Protein AF-A0A392R256-F1 (afdb_monomer)

Foldseek 3Di:
DVVVLVVQLVVLVVLLVVLLVVLVVVQVCCCVPVVDHDDVVVSVVSSLVNSLVCCVVPGPFDRDDSVCCVVPVSVRSSD

Organism: NCBI:txid97028

pLDDT: mean 92.23, std 8.55, range [54.03, 98.56]

Sequence (79 aa):
RGSAKNAKVRKGFLMIWHATLWSIWKARNGSIFANGSFVPKDIVDEIKVLSWKWSLARLKVSPCMFYEWTWDPGDCLQR

Mean predicted aligned error: 4.19 Å

Structure (mmCIF, N/CA/C/O backbone):
data_AF-A0A392R256-F1
#
_entry.id   AF-A0A392R256-F1
#
loop_
_atom_site.group_PDB
_atom_site.id
_atom_site.type_symbol
_atom_site.label_atom_id
_atom_site.label_alt_id
_atom_site.label_comp_id
_atom_site.label_asym_id
_atom_site.label_entity_id
_atom_site.label_seq_id
_atom_site.pdbx_PDB_ins_code
_atom_site.Cartn_x
_atom_site.Cartn_y
_atom_site.Cartn_z
_atom_site.occupancy
_atom_site.B_iso_or_equiv
_atom_site.auth_seq_id
_atom_site.auth_comp_id
_atom_site.auth_asym_id
_atom_site.auth_atom_id
_atom_site.pdbx_PDB_model_num
ATOM 1 N N . ARG A 1 1 ? 23.005 -1.640 -16.603 1.00 54.03 1 ARG A N 1
ATOM 2 C CA . ARG A 1 1 ? 21.556 -1.944 -16.760 1.00 54.03 1 ARG A CA 1
ATOM 3 C C . ARG A 1 1 ? 20.892 -2.497 -15.480 1.00 54.03 1 ARG A C 1
ATOM 5 O O . ARG A 1 1 ? 19.728 -2.187 -15.278 1.00 54.03 1 ARG A O 1
ATOM 12 N N . GLY A 1 2 ? 21.589 -3.218 -14.584 1.00 64.12 2 GLY A N 1
ATOM 13 C CA . GLY A 1 2 ? 21.008 -3.720 -13.315 1.00 64.12 2 GLY A CA 1
ATOM 14 C C . GLY A 1 2 ? 20.734 -2.666 -12.224 1.00 64.12 2 GLY A C 1
ATOM 15 O O . GLY A 1 2 ? 19.699 -2.719 -11.571 1.00 64.12 2 GLY A O 1
ATOM 16 N N . SER A 1 3 ? 21.592 -1.648 -12.078 1.00 65.69 3 SER A N 1
ATOM 17 C CA . SER A 1 3 ? 21.459 -0.640 -11.003 1.00 65.69 3 SER A CA 1
ATOM 18 C C . SER A 1 3 ? 20.148 0.176 -11.063 1.00 65.69 3 SER A C 1
ATOM 20 O O . SER A 1 3 ? 19.482 0.378 -10.049 1.00 65.69 3 SER A O 1
ATOM 22 N N . ALA A 1 4 ? 19.698 0.564 -12.264 1.00 66.25 4 ALA A N 1
ATOM 23 C CA . ALA A 1 4 ? 18.442 1.302 -12.446 1.00 66.25 4 ALA A CA 1
ATOM 24 C C . ALA A 1 4 ? 17.189 0.465 -12.114 1.00 66.25 4 ALA A C 1
ATOM 26 O O . ALA A 1 4 ? 16.226 0.998 -11.561 1.00 66.25 4 ALA A O 1
ATOM 27 N N . LYS A 1 5 ? 17.212 -0.847 -12.403 1.00 71.75 5 LYS A N 1
ATOM 28 C CA . LYS A 1 5 ? 16.131 -1.773 -12.027 1.00 71.75 5 LYS A CA 1
ATOM 29 C C . LYS A 1 5 ? 16.012 -1.877 -10.504 1.00 71.75 5 LYS A C 1
ATOM 31 O O . LYS A 1 5 ? 14.921 -1.706 -9.969 1.00 71.75 5 LYS A O 1
ATOM 36 N N . ASN A 1 6 ? 17.139 -2.009 -9.804 1.00 81.38 6 ASN A N 1
ATOM 37 C CA . ASN A 1 6 ? 17.164 -2.050 -8.338 1.00 81.38 6 ASN A CA 1
ATOM 38 C C . ASN A 1 6 ? 16.643 -0.748 -7.710 1.00 81.38 6 ASN A C 1
ATOM 40 O O . ASN A 1 6 ? 15.901 -0.783 -6.730 1.00 81.38 6 ASN A O 1
ATOM 44 N N . ALA A 1 7 ? 16.965 0.410 -8.297 1.00 86.06 7 ALA A N 1
ATOM 45 C CA . ALA A 1 7 ? 16.448 1.695 -7.827 1.00 86.06 7 ALA A CA 1
ATOM 46 C C . ALA A 1 7 ? 14.918 1.811 -7.976 1.00 86.06 7 ALA A C 1
ATOM 48 O O . ALA A 1 7 ? 14.255 2.350 -7.088 1.00 86.06 7 ALA A O 1
ATOM 49 N N . LYS A 1 8 ? 14.347 1.292 -9.072 1.00 86.81 8 LYS A N 1
ATOM 50 C CA . LYS A 1 8 ? 12.892 1.251 -9.303 1.00 86.81 8 LYS A CA 1
ATOM 51 C C . LYS A 1 8 ? 12.194 0.348 -8.285 1.00 86.81 8 LYS A C 1
ATOM 53 O O . LYS A 1 8 ? 11.247 0.796 -7.643 1.00 86.81 8 LYS A O 1
ATOM 58 N N . VAL A 1 9 ? 12.705 -0.866 -8.081 1.00 91.81 9 VAL A N 1
ATOM 59 C CA . VAL A 1 9 ? 12.167 -1.817 -7.093 1.00 91.81 9 VAL A CA 1
ATOM 60 C C . VAL A 1 9 ? 12.221 -1.226 -5.682 1.00 91.81 9 VAL A C 1
ATOM 62 O O . VAL A 1 9 ? 11.212 -1.210 -4.980 1.00 91.81 9 VAL A O 1
ATOM 65 N N . ARG A 1 10 ? 13.351 -0.616 -5.294 1.00 93.50 10 ARG A N 1
ATOM 66 C CA . ARG A 1 10 ? 13.481 0.087 -4.007 1.00 93.50 10 ARG A CA 1
ATOM 67 C C . ARG A 1 10 ? 12.441 1.198 -3.844 1.00 93.50 10 ARG A C 1
ATOM 69 O O . ARG A 1 10 ? 11.833 1.306 -2.783 1.00 93.50 10 ARG A O 1
ATOM 76 N N . LYS A 1 11 ? 12.220 2.025 -4.874 1.00 93.88 11 LYS A N 1
ATOM 77 C CA . LYS A 1 11 ? 11.170 3.062 -4.848 1.00 93.88 11 LYS A CA 1
ATOM 78 C C . LYS A 1 11 ? 9.774 2.456 -4.684 1.00 93.88 11 LYS A C 1
ATOM 80 O O . LYS A 1 11 ? 8.964 3.025 -3.960 1.00 93.88 11 LYS A O 1
ATOM 85 N N . GLY A 1 12 ? 9.514 1.307 -5.307 1.00 94.62 12 GLY A N 1
ATOM 86 C CA . GLY A 1 12 ? 8.268 0.561 -5.142 1.00 94.62 12 GLY A CA 1
ATOM 87 C C . GLY A 1 12 ? 8.030 0.108 -3.704 1.00 94.62 12 GLY A C 1
ATOM 88 O O . GLY A 1 12 ? 6.990 0.418 -3.130 1.00 94.62 12 GLY A O 1
ATOM 89 N N . PHE A 1 13 ? 9.018 -0.524 -3.070 1.00 96.19 13 PHE A N 1
ATOM 90 C CA . PHE A 1 13 ? 8.899 -0.921 -1.663 1.00 96.19 13 PHE A CA 1
ATOM 91 C C . PHE A 1 13 ? 8.780 0.274 -0.710 1.00 96.19 13 PHE A C 1
ATOM 93 O O . PHE A 1 13 ? 7.993 0.231 0.233 1.00 96.19 13 PHE A O 1
ATOM 100 N N . LEU A 1 14 ? 9.479 1.381 -0.983 1.00 97.19 14 LEU A N 1
ATOM 101 C CA . LEU A 1 14 ? 9.282 2.622 -0.228 1.00 97.19 14 LEU A CA 1
ATOM 102 C C . LEU A 1 14 ? 7.858 3.168 -0.384 1.00 97.19 14 LEU A C 1
ATOM 104 O O . LEU A 1 14 ? 7.314 3.720 0.565 1.00 97.19 14 LEU A O 1
ATOM 108 N N . MET A 1 15 ? 7.229 3.025 -1.550 1.00 96.75 15 MET A N 1
ATOM 109 C CA . MET A 1 15 ? 5.838 3.433 -1.751 1.00 96.75 15 MET A CA 1
ATOM 110 C C . MET A 1 15 ? 4.862 2.576 -0.941 1.00 96.75 15 MET A C 1
ATOM 112 O O . MET A 1 15 ? 3.951 3.131 -0.328 1.00 96.75 15 MET A O 1
ATOM 116 N N . ILE A 1 16 ? 5.079 1.257 -0.888 1.00 97.62 16 ILE A N 1
ATOM 117 C CA . ILE A 1 16 ? 4.310 0.351 -0.021 1.00 97.62 16 ILE A CA 1
ATOM 118 C C . ILE A 1 16 ? 4.463 0.785 1.440 1.00 97.62 16 ILE A C 1
ATOM 120 O O . ILE A 1 16 ? 3.468 0.937 2.140 1.00 97.62 16 ILE A O 1
ATOM 124 N N . TRP A 1 17 ? 5.689 1.089 1.876 1.00 98.38 17 TRP A N 1
ATOM 125 C CA . TRP A 1 17 ? 5.951 1.600 3.223 1.00 98.38 17 TRP A CA 1
ATOM 126 C C . TRP A 1 17 ? 5.187 2.896 3.541 1.00 98.38 17 TRP A C 1
ATOM 128 O O . TRP A 1 17 ? 4.565 3.002 4.597 1.00 98.38 17 TRP A O 1
ATOM 138 N N . HIS A 1 18 ? 5.165 3.867 2.621 1.00 98.00 18 HIS A N 1
ATOM 139 C CA . HIS A 1 18 ? 4.386 5.096 2.811 1.00 98.00 18 HIS A CA 1
ATOM 140 C C . HIS A 1 18 ? 2.879 4.825 2.887 1.00 98.00 18 HIS A C 1
ATOM 142 O O . HIS A 1 18 ? 2.203 5.436 3.713 1.00 98.00 18 HIS A O 1
ATOM 148 N N . ALA A 1 19 ? 2.353 3.913 2.062 1.00 98.12 19 ALA A N 1
ATOM 149 C CA . ALA A 1 19 ? 0.949 3.510 2.132 1.00 98.12 19 ALA A CA 1
ATOM 150 C C . ALA A 1 19 ? 0.622 2.885 3.500 1.00 98.12 19 ALA A C 1
ATOM 152 O O . ALA A 1 19 ? -0.380 3.251 4.107 1.00 98.12 19 ALA A O 1
ATOM 153 N N . THR A 1 20 ? 1.508 2.034 4.030 1.00 98.44 20 THR A N 1
ATOM 154 C CA . THR A 1 20 ? 1.391 1.457 5.378 1.00 98.44 20 THR A CA 1
ATOM 155 C C . THR A 1 20 ? 1.321 2.524 6.463 1.00 98.44 20 THR A C 1
ATOM 157 O O . THR A 1 20 ? 0.378 2.533 7.255 1.00 98.44 20 THR A O 1
ATOM 160 N N . LEU A 1 21 ? 2.285 3.450 6.491 1.00 98.56 21 LEU A N 1
ATOM 161 C CA . LEU A 1 21 ? 2.301 4.532 7.478 1.00 98.56 21 LEU A CA 1
ATOM 162 C C . LEU A 1 21 ? 1.043 5.399 7.392 1.00 98.56 21 LEU A C 1
ATOM 164 O O . LEU A 1 21 ? 0.456 5.737 8.419 1.00 98.56 21 LEU A O 1
ATOM 168 N N . TRP A 1 22 ? 0.611 5.725 6.173 1.00 98.19 22 TRP A N 1
ATOM 169 C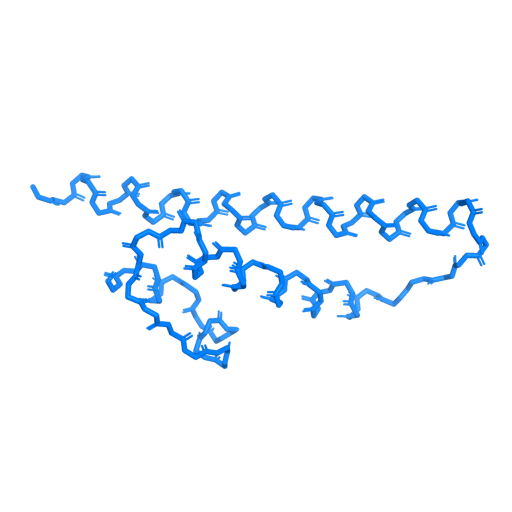 CA . TRP A 1 22 ? -0.592 6.513 5.938 1.00 98.19 22 TRP A CA 1
ATOM 170 C C . TRP A 1 22 ? -1.860 5.815 6.438 1.00 98.19 22 TRP A C 1
ATOM 172 O O . TRP A 1 22 ? -2.644 6.432 7.157 1.00 98.19 22 TRP A O 1
ATOM 182 N N . SER A 1 23 ? -2.059 4.538 6.101 1.00 98.19 23 SER A N 1
ATOM 183 C CA . SER A 1 23 ? -3.235 3.773 6.536 1.00 98.19 23 SER A CA 1
ATOM 184 C C . SER A 1 23 ? -3.285 3.620 8.057 1.00 98.19 23 SER A C 1
ATOM 186 O O . SER A 1 23 ? -4.339 3.822 8.657 1.00 98.19 23 SER A O 1
ATOM 188 N N . ILE A 1 24 ? -2.145 3.360 8.709 1.00 97.56 24 ILE A N 1
ATOM 189 C CA . ILE A 1 24 ? -2.067 3.293 10.178 1.00 97.56 24 ILE A CA 1
ATOM 190 C C . ILE A 1 24 ? -2.394 4.652 10.802 1.00 97.56 24 ILE A C 1
ATOM 192 O O . ILE A 1 24 ? -3.195 4.728 11.735 1.00 97.56 24 ILE A O 1
ATOM 196 N N . TRP A 1 25 ? -1.790 5.730 10.295 1.00 97.69 25 TRP A N 1
ATOM 197 C CA . TRP A 1 25 ? -2.059 7.085 10.776 1.00 97.69 25 TRP A CA 1
ATOM 198 C C . TRP A 1 25 ? -3.543 7.442 10.637 1.00 97.69 25 TRP A C 1
ATOM 200 O O . TRP A 1 25 ? -4.152 7.926 11.592 1.00 97.69 25 TRP A O 1
ATOM 210 N N . LYS A 1 26 ? -4.152 7.128 9.487 1.00 96.31 26 LYS A N 1
ATOM 211 C CA . LYS A 1 26 ? -5.576 7.366 9.230 1.00 96.31 26 LYS A CA 1
ATOM 212 C C . LYS A 1 26 ? -6.461 6.582 1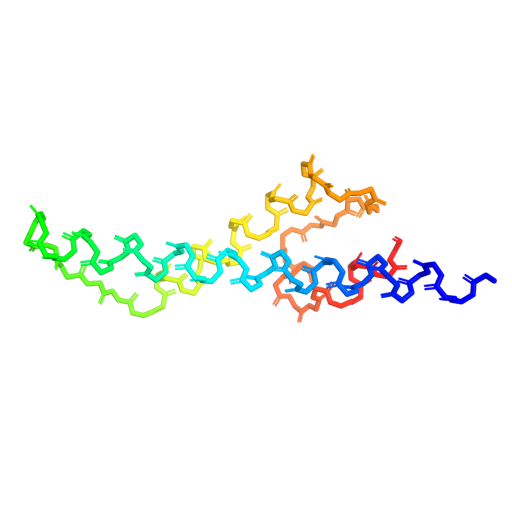0.202 1.00 96.31 26 LYS A C 1
ATOM 214 O O . LYS A 1 26 ? -7.352 7.176 10.805 1.00 96.31 26 LYS A O 1
ATOM 219 N N . ALA A 1 27 ? -6.204 5.286 10.390 1.00 96.19 27 ALA A N 1
ATOM 220 C CA . ALA A 1 27 ? -6.982 4.442 11.297 1.00 96.19 27 ALA A CA 1
ATOM 221 C C . ALA A 1 27 ? -6.892 4.923 12.755 1.00 96.19 27 ALA A C 1
ATOM 223 O O . ALA A 1 27 ? -7.912 5.038 13.436 1.00 96.19 27 ALA A O 1
ATOM 224 N N . ARG A 1 28 ? -5.687 5.283 13.223 1.00 95.62 28 ARG A N 1
ATOM 225 C CA . ARG A 1 28 ? -5.496 5.841 14.572 1.00 95.62 28 ARG A CA 1
ATOM 226 C C . ARG A 1 28 ? -6.243 7.158 14.761 1.00 95.62 28 ARG A C 1
ATOM 228 O O . ARG A 1 28 ? -6.910 7.328 15.776 1.00 95.62 28 ARG A O 1
ATOM 235 N N . ASN A 1 29 ? -6.165 8.066 13.792 1.00 95.62 29 ASN A N 1
ATOM 236 C CA . ASN A 1 29 ? -6.862 9.347 13.879 1.00 95.62 29 ASN A CA 1
ATOM 237 C C . ASN A 1 29 ? -8.381 9.182 13.827 1.00 95.62 29 ASN A C 1
ATOM 239 O O . ASN A 1 29 ? -9.080 9.827 14.600 1.00 95.62 29 ASN A O 1
ATOM 243 N N . GLY A 1 30 ? -8.900 8.292 12.980 1.00 95.38 30 GLY A N 1
ATOM 244 C CA . GLY A 1 30 ? -10.327 7.961 12.980 1.00 95.38 30 GLY A CA 1
ATOM 245 C C . GLY A 1 30 ? -10.789 7.426 14.337 1.00 95.38 30 GLY A C 1
ATOM 246 O O . GLY A 1 30 ? -11.847 7.811 14.828 1.00 95.38 30 GLY A O 1
ATOM 247 N N . SER A 1 31 ? -9.961 6.609 14.992 1.00 93.38 31 SER A N 1
ATOM 248 C CA . SER A 1 31 ? -10.278 6.103 16.327 1.00 93.38 31 SER A CA 1
ATOM 249 C C . SER A 1 31 ? -10.312 7.197 17.397 1.00 93.38 31 SER A C 1
ATOM 251 O O . SER A 1 31 ? -11.250 7.247 18.185 1.00 93.38 31 SER A O 1
ATOM 253 N N . ILE A 1 32 ? -9.342 8.117 17.381 1.00 94.19 32 ILE A N 1
ATOM 254 C CA . ILE A 1 32 ? -9.236 9.205 18.367 1.00 94.19 32 ILE A CA 1
ATOM 255 C C . ILE A 1 32 ? -10.301 10.288 18.154 1.00 94.19 32 ILE A C 1
ATOM 257 O O . ILE A 1 32 ? -10.897 10.760 19.117 1.00 94.19 32 ILE A O 1
ATOM 261 N N . PHE A 1 33 ? -10.523 10.715 16.909 1.00 94.12 33 PHE A N 1
ATOM 262 C CA . PHE A 1 33 ? -11.328 11.904 16.608 1.00 94.12 33 PHE A CA 1
ATOM 263 C C . PHE A 1 33 ? -12.780 11.596 16.231 1.00 94.12 33 PHE A C 1
ATOM 265 O O . PHE A 1 33 ? -13.619 12.487 16.321 1.00 94.12 33 PHE A O 1
ATOM 272 N N . ALA A 1 34 ? -13.089 10.367 15.807 1.00 92.25 34 ALA A N 1
ATOM 273 C CA . ALA A 1 34 ? -14.440 9.965 15.409 1.00 92.25 34 ALA A CA 1
ATOM 274 C C . ALA A 1 34 ? -15.023 8.847 16.292 1.00 92.25 34 ALA A C 1
ATOM 276 O O . ALA A 1 34 ? -16.028 8.246 15.917 1.00 92.25 34 ALA A O 1
ATOM 277 N N . ASN A 1 35 ? -14.396 8.546 17.441 1.00 85.00 35 ASN A N 1
ATOM 278 C CA . ASN A 1 35 ? -14.736 7.411 18.314 1.00 85.00 35 ASN A CA 1
ATOM 279 C C . ASN A 1 35 ? -14.825 6.071 17.558 1.00 85.00 35 ASN A C 1
ATOM 281 O O . ASN A 1 35 ? -15.585 5.176 17.929 1.00 85.00 35 ASN A O 1
ATOM 285 N N . GLY A 1 36 ? -14.067 5.937 16.466 1.00 83.75 36 GLY A N 1
ATOM 286 C CA . GLY A 1 36 ? -14.036 4.718 15.673 1.00 83.75 36 GLY A CA 1
ATOM 287 C C . GLY A 1 36 ? -13.256 3.601 16.368 1.00 83.75 36 GLY A C 1
ATOM 288 O O . GLY A 1 36 ? -12.309 3.837 17.122 1.00 83.75 36 GLY A O 1
ATOM 289 N N . SER A 1 37 ? -13.600 2.358 16.062 1.00 89.31 37 SER A N 1
ATOM 290 C CA . SER A 1 37 ? -12.695 1.220 16.228 1.00 89.31 37 SER A CA 1
ATOM 291 C C . SER A 1 37 ? -12.108 0.849 14.866 1.00 89.31 37 SER A C 1
ATOM 293 O O . SER A 1 37 ? -12.619 1.259 13.823 1.00 89.31 37 SER A O 1
ATOM 295 N N . PHE A 1 38 ? -11.009 0.100 14.857 1.00 90.56 38 PHE A N 1
ATOM 296 C CA . PHE A 1 38 ? -10.450 -0.433 13.619 1.00 90.56 38 PHE A CA 1
ATOM 297 C C . PHE A 1 38 ? -10.167 -1.920 13.760 1.00 90.56 38 PHE A C 1
ATOM 299 O O . PHE A 1 38 ? -9.738 -2.397 14.813 1.00 90.56 38 PHE A O 1
ATOM 306 N N . VAL A 1 39 ? -10.369 -2.647 12.666 1.00 95.00 39 VAL A N 1
ATOM 307 C CA . VAL A 1 39 ? -9.978 -4.047 12.548 1.00 95.00 39 VAL A CA 1
ATOM 308 C C . VAL A 1 39 ? -8.644 -4.087 11.800 1.00 95.00 39 VAL A C 1
ATOM 310 O O . VAL A 1 39 ? -8.553 -3.551 10.695 1.00 95.00 39 VAL A O 1
ATOM 313 N N . PRO A 1 40 ? -7.589 -4.721 12.346 1.00 95.25 40 PRO A N 1
ATOM 314 C CA . PRO A 1 40 ? -6.282 -4.774 11.687 1.00 95.25 40 PRO A CA 1
ATOM 315 C C . PRO A 1 40 ? -6.330 -5.318 10.253 1.00 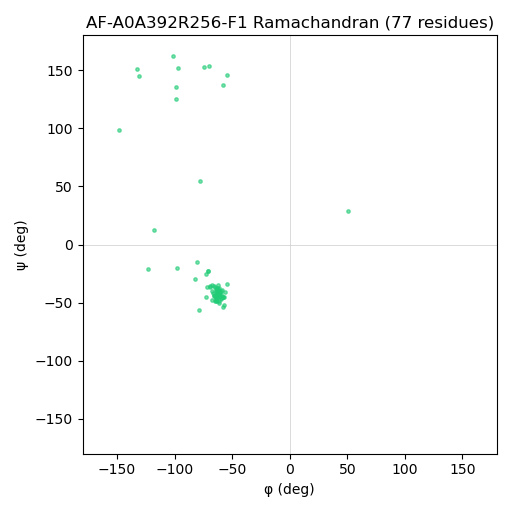95.25 40 PRO A C 1
ATOM 317 O O . PRO A 1 40 ? -5.583 -4.857 9.393 1.00 95.25 40 PRO A O 1
ATOM 320 N N . LYS A 1 41 ? -7.234 -6.267 9.982 1.00 96.81 41 LYS A N 1
ATOM 321 C CA . LYS A 1 41 ? -7.444 -6.832 8.645 1.00 96.81 41 LYS A CA 1
ATOM 322 C C . LYS A 1 41 ? -7.864 -5.768 7.624 1.00 96.81 41 LYS A C 1
ATOM 324 O O . LYS A 1 41 ? -7.293 -5.729 6.538 1.00 96.81 41 LYS A O 1
ATOM 329 N N . ASP A 1 42 ? -8.773 -4.872 7.997 1.00 96.50 42 ASP A N 1
ATOM 330 C CA . ASP A 1 42 ? -9.261 -3.815 7.107 1.00 96.50 42 ASP A CA 1
ATOM 331 C C . ASP A 1 42 ? -8.147 -2.817 6.771 1.00 96.50 42 ASP A C 1
ATOM 333 O O . ASP A 1 42 ? -8.032 -2.369 5.632 1.00 96.50 42 ASP A O 1
ATOM 337 N N . ILE A 1 43 ? -7.260 -2.531 7.734 1.00 97.88 43 ILE A N 1
ATOM 338 C CA . ILE A 1 43 ? -6.069 -1.699 7.500 1.00 97.88 43 ILE A CA 1
ATOM 339 C C . ILE A 1 43 ? -5.149 -2.375 6.481 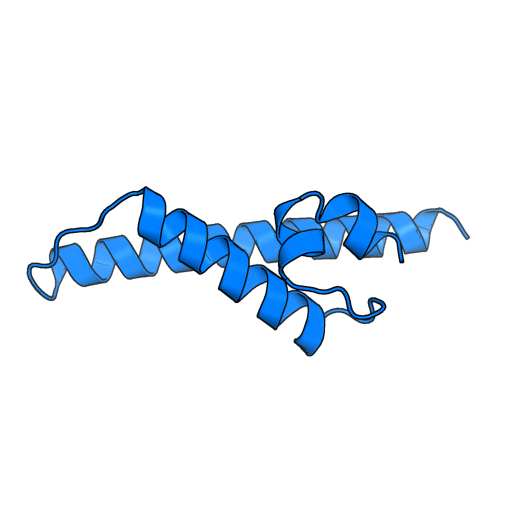1.00 97.88 43 ILE A C 1
ATOM 341 O O . ILE A 1 43 ? -4.673 -1.723 5.555 1.00 97.88 43 ILE A O 1
ATOM 345 N N . VAL A 1 44 ? -4.900 -3.681 6.619 1.00 97.75 44 VAL A N 1
ATOM 346 C CA . VAL A 1 44 ? -4.067 -4.435 5.669 1.00 97.75 44 VAL A CA 1
ATOM 347 C C . VAL A 1 44 ? -4.670 -4.408 4.264 1.00 97.75 44 VAL A C 1
ATOM 349 O O . VAL A 1 44 ? -3.942 -4.209 3.289 1.00 97.75 44 VAL A O 1
ATOM 352 N N . ASP A 1 45 ? -5.984 -4.570 4.143 1.00 97.8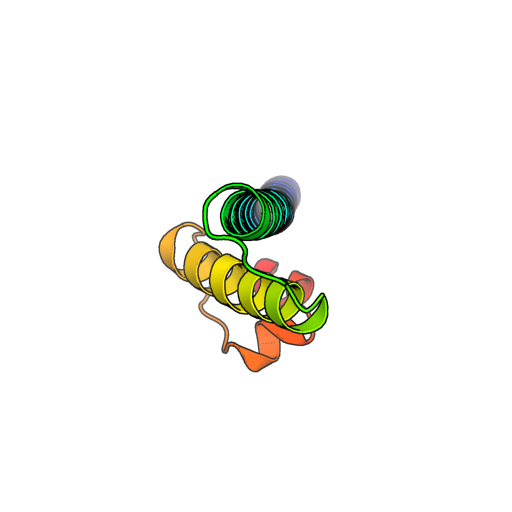1 45 ASP A N 1
ATOM 353 C CA . ASP A 1 45 ? -6.658 -4.522 2.846 1.00 97.81 45 ASP A CA 1
ATOM 354 C C . ASP A 1 45 ? -6.646 -3.104 2.247 1.00 97.81 45 ASP A C 1
ATOM 356 O O . ASP A 1 45 ? -6.398 -2.949 1.047 1.00 97.81 45 ASP A O 1
ATOM 360 N N . GLU A 1 46 ? -6.754 -2.054 3.069 1.00 98.00 46 GLU A N 1
ATOM 361 C CA . GLU A 1 46 ? -6.549 -0.671 2.623 1.00 98.00 46 GLU A CA 1
ATOM 362 C C . GLU A 1 46 ? -5.113 -0.440 2.126 1.00 98.00 46 GLU A C 1
ATOM 364 O O . GLU A 1 46 ? -4.925 0.162 1.068 1.00 98.00 46 GLU A O 1
ATOM 369 N N . ILE A 1 47 ? -4.097 -0.958 2.827 1.00 98.50 47 ILE A N 1
ATOM 370 C CA . ILE A 1 47 ? -2.685 -0.856 2.415 1.00 98.50 47 ILE A CA 1
ATOM 371 C C . ILE A 1 47 ? -2.473 -1.512 1.052 1.00 98.50 47 ILE A C 1
ATOM 373 O O . ILE A 1 47 ? -1.846 -0.916 0.168 1.00 98.50 47 ILE A O 1
ATOM 377 N N . LYS A 1 48 ? -3.005 -2.724 0.853 1.00 98.25 48 LYS A N 1
ATOM 378 C CA . LYS A 1 48 ? -2.916 -3.442 -0.427 1.00 98.25 48 LYS A CA 1
ATOM 379 C C . LYS A 1 48 ? -3.517 -2.610 -1.556 1.00 98.25 4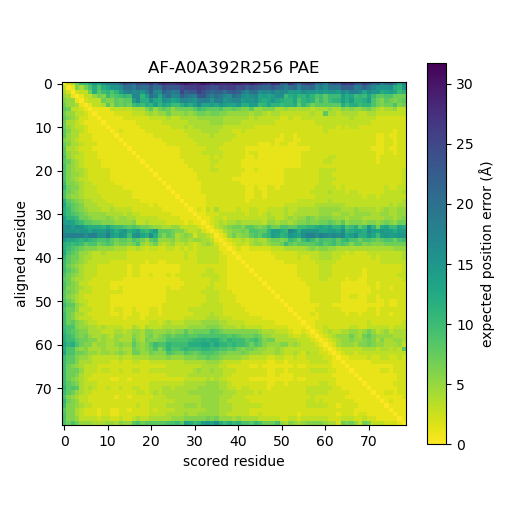8 LYS A C 1
ATOM 381 O O . LYS A 1 48 ? -2.853 -2.375 -2.564 1.00 98.25 48 LYS A O 1
ATOM 386 N N . VAL A 1 49 ? -4.750 -2.129 -1.383 1.00 98.19 49 VAL A N 1
ATOM 387 C CA . VAL A 1 49 ? -5.460 -1.361 -2.418 1.00 98.19 49 VAL A CA 1
ATOM 388 C C . VAL A 1 49 ? -4.770 -0.026 -2.691 1.00 98.19 49 VAL A C 1
ATOM 390 O O . VAL A 1 49 ? -4.604 0.357 -3.850 1.00 98.19 49 VAL A O 1
ATOM 393 N N . LEU A 1 50 ? -4.355 0.693 -1.647 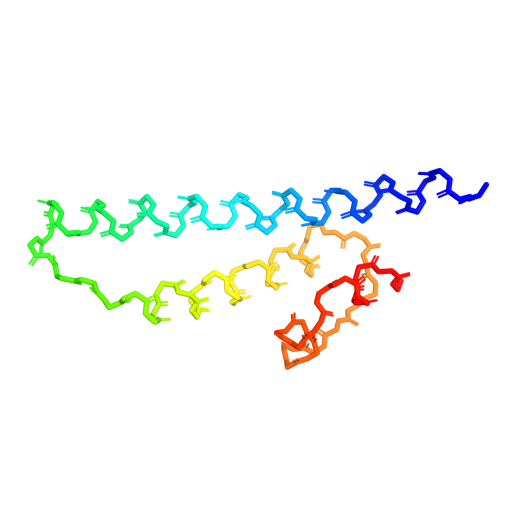1.00 98.19 50 LEU A N 1
ATOM 394 C CA . LEU A 1 50 ? -3.732 2.006 -1.778 1.00 98.19 50 LEU A CA 1
ATOM 395 C C . LEU A 1 50 ? -2.363 1.914 -2.455 1.00 98.19 50 LEU A C 1
ATOM 397 O O . LEU A 1 50 ? -2.099 2.661 -3.396 1.00 98.19 50 LEU A O 1
ATOM 401 N N . SER A 1 51 ? -1.517 0.982 -2.012 1.00 97.50 51 SER A N 1
ATOM 402 C CA . SER A 1 51 ? -0.187 0.777 -2.594 1.00 97.50 51 SER A CA 1
ATOM 403 C C . SER A 1 51 ? -0.258 0.329 -4.055 1.00 97.50 51 SER A C 1
ATOM 405 O O . SER A 1 51 ? 0.509 0.837 -4.870 1.00 97.50 51 SER A O 1
ATOM 407 N N . TRP A 1 52 ? -1.219 -0.529 -4.411 1.00 97.56 52 TRP A N 1
ATOM 408 C CA . TRP A 1 52 ? -1.481 -0.918 -5.799 1.00 97.56 52 TRP A CA 1
ATOM 409 C C . TRP A 1 52 ? -1.945 0.267 -6.656 1.00 97.56 52 TRP A C 1
ATOM 411 O O . TRP A 1 52 ? -1.385 0.541 -7.714 1.00 97.56 52 TRP A O 1
ATOM 421 N N . LYS A 1 53 ? -2.924 1.051 -6.185 1.00 96.62 53 LYS A N 1
ATOM 422 C CA . LYS A 1 53 ? -3.376 2.252 -6.910 1.00 96.62 53 LYS A CA 1
ATOM 423 C C . LYS A 1 53 ? -2.240 3.256 -7.104 1.00 96.62 53 LYS A C 1
ATOM 425 O O . LYS A 1 53 ? -2.118 3.864 -8.166 1.00 96.62 53 LYS A O 1
ATOM 430 N N . TRP A 1 54 ? -1.399 3.440 -6.088 1.00 96.50 54 TRP A N 1
ATOM 431 C CA . TRP A 1 54 ? -0.243 4.326 -6.181 1.00 96.50 54 TRP A CA 1
ATOM 432 C C . TRP A 1 54 ? 0.830 3.785 -7.119 1.00 96.50 54 TRP A C 1
ATOM 434 O O . TRP A 1 54 ? 1.420 4.587 -7.841 1.00 96.50 54 TRP A O 1
ATOM 444 N N . SER A 1 55 ? 1.064 2.471 -7.162 1.00 94.31 55 SER A N 1
ATOM 445 C CA . SER A 1 55 ? 2.031 1.890 -8.094 1.00 94.31 55 SER A CA 1
ATOM 446 C C . SER A 1 55 ? 1.612 2.148 -9.541 1.00 94.31 55 SER A C 1
ATOM 448 O O . SER A 1 55 ? 2.425 2.650 -10.312 1.00 94.31 55 SER A O 1
ATOM 450 N N . LEU A 1 56 ? 0.332 1.958 -9.871 1.00 92.81 56 LEU A N 1
ATOM 451 C CA . LEU A 1 56 ? -0.216 2.258 -11.198 1.00 92.81 56 LEU A CA 1
ATOM 452 C C . LEU A 1 56 ? -0.141 3.750 -11.558 1.00 92.81 56 LEU A C 1
ATOM 454 O O . LEU A 1 56 ? 0.168 4.099 -12.693 1.00 92.81 56 LEU A O 1
ATOM 458 N N . ALA A 1 57 ? -0.423 4.639 -10.603 1.00 93.25 57 ALA A N 1
ATOM 459 C CA . ALA A 1 57 ? -0.481 6.077 -10.866 1.00 93.25 57 ALA A CA 1
ATOM 460 C C . ALA A 1 57 ? 0.893 6.769 -10.861 1.00 93.25 57 ALA A C 1
ATOM 462 O O . ALA A 1 57 ? 1.068 7.806 -11.499 1.00 93.25 57 ALA A O 1
ATOM 463 N N . ARG A 1 58 ? 1.857 6.259 -10.083 1.00 87.62 58 ARG A N 1
ATOM 464 C CA . ARG A 1 58 ? 3.099 6.981 -9.750 1.00 87.62 58 ARG A CA 1
ATOM 465 C C . ARG A 1 58 ? 4.372 6.238 -10.141 1.00 87.62 58 ARG A C 1
ATOM 467 O O . ARG A 1 58 ? 5.416 6.881 -10.260 1.00 87.62 58 ARG A O 1
ATOM 474 N N . LEU A 1 59 ? 4.331 4.918 -10.325 1.00 85.88 59 LEU A N 1
ATOM 475 C CA . LEU A 1 59 ? 5.488 4.156 -10.792 1.00 85.88 59 LEU A CA 1
ATOM 476 C C . LEU A 1 59 ? 5.360 3.905 -12.295 1.00 85.88 59 LEU A C 1
ATOM 478 O O . LEU A 1 59 ? 4.322 3.492 -12.791 1.00 85.88 59 LEU A O 1
ATOM 482 N N . LYS A 1 60 ? 6.458 4.097 -13.035 1.00 83.88 60 LYS A N 1
ATOM 483 C CA . LYS A 1 60 ? 6.572 3.679 -14.444 1.00 83.88 60 LYS A CA 1
ATOM 484 C C . LYS A 1 60 ? 6.822 2.160 -14.527 1.00 83.88 60 LYS A C 1
ATOM 486 O O . LYS A 1 60 ? 7.858 1.712 -15.023 1.00 83.88 60 LYS A O 1
ATOM 491 N N . VAL A 1 61 ? 5.942 1.378 -13.905 1.00 82.56 61 VAL A N 1
ATOM 492 C CA . VAL A 1 61 ? 5.895 -0.093 -13.966 1.00 82.56 61 VAL A CA 1
ATOM 493 C C . VAL A 1 61 ? 4.870 -0.518 -15.004 1.00 82.56 61 VAL A C 1
ATOM 495 O O . VAL A 1 61 ? 3.909 0.210 -15.248 1.00 82.56 61 VAL A O 1
ATOM 498 N N . SER A 1 62 ? 5.063 -1.693 -15.605 1.00 87.69 62 SER A N 1
ATOM 499 C CA . SER A 1 62 ? 3.959 -2.317 -16.332 1.00 87.69 62 SER A CA 1
ATOM 500 C C . SER A 1 62 ? 2.784 -2.511 -15.367 1.00 87.69 62 SER A C 1
ATOM 502 O O . SER A 1 62 ? 3.015 -2.940 -14.232 1.00 87.69 62 SER A O 1
ATOM 504 N N . PRO A 1 63 ? 1.540 -2.228 -15.785 1.00 89.56 63 PRO A N 1
ATOM 505 C CA . PRO A 1 63 ? 0.374 -2.533 -14.975 1.00 89.56 63 PRO A CA 1
ATOM 506 C C . PRO A 1 63 ? 0.349 -4.010 -14.563 1.00 89.56 63 PRO A C 1
ATOM 508 O O . PRO A 1 63 ? 0.775 -4.892 -15.314 1.00 89.56 63 PRO A O 1
ATOM 511 N N . CYS A 1 64 ? -0.162 -4.265 -13.364 1.00 93.56 64 CYS A N 1
ATOM 512 C CA . CYS A 1 64 ? -0.462 -5.596 -12.849 1.00 93.56 64 CYS A CA 1
ATOM 5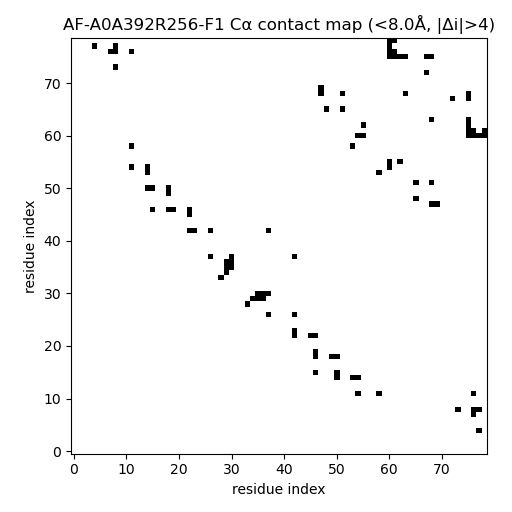13 C C . CYS A 1 64 ? -1.865 -5.587 -12.244 1.00 93.56 64 CYS A C 1
ATOM 515 O O . CYS A 1 64 ? -2.353 -4.550 -11.773 1.00 93.56 64 CYS A O 1
ATOM 517 N N . MET A 1 65 ? -2.520 -6.740 -12.272 1.00 96.19 65 MET A N 1
ATOM 518 C CA . MET A 1 65 ? -3.825 -6.905 -11.648 1.00 96.19 65 MET A CA 1
ATOM 519 C C . MET A 1 65 ? -3.680 -6.866 -10.126 1.00 96.19 65 MET A C 1
ATOM 521 O O . MET A 1 65 ? -2.641 -7.223 -9.573 1.00 96.19 65 MET A O 1
ATOM 525 N N . PHE A 1 66 ? -4.742 -6.457 -9.430 1.00 97.12 66 PHE A N 1
ATOM 526 C CA . PHE A 1 66 ? -4.711 -6.347 -7.971 1.00 97.12 66 PHE A CA 1
ATOM 527 C C . PHE A 1 66 ? -4.321 -7.669 -7.292 1.00 97.12 66 PHE A C 1
ATOM 529 O O . PHE A 1 66 ? -3.508 -7.657 -6.373 1.00 97.12 66 PHE A O 1
ATOM 536 N N . TYR A 1 67 ? -4.828 -8.809 -7.778 1.00 97.25 67 TYR A N 1
ATOM 537 C CA . TYR A 1 67 ? -4.495 -10.111 -7.195 1.00 97.25 67 TYR A CA 1
ATOM 538 C C . TYR A 1 67 ? -2.997 -10.446 -7.323 1.00 97.25 67 TYR A C 1
ATOM 540 O O . TYR A 1 67 ? -2.415 -10.976 -6.380 1.00 97.25 67 TYR A O 1
ATOM 548 N N . GLU A 1 68 ? -2.359 -10.088 -8.446 1.00 96.69 68 GLU A N 1
ATOM 549 C CA . GLU A 1 68 ? -0.919 -10.286 -8.659 1.00 96.69 68 GLU A CA 1
ATOM 550 C C . GLU A 1 68 ? -0.118 -9.439 -7.672 1.00 96.69 68 GLU A C 1
ATOM 552 O O . GLU A 1 68 ? 0.792 -9.940 -7.019 1.00 96.69 68 GLU A O 1
ATOM 557 N N . TRP A 1 69 ? -0.517 -8.175 -7.498 1.00 96.62 69 TRP A N 1
ATOM 558 C CA . TRP A 1 69 ? 0.109 -7.268 -6.540 1.00 96.62 69 TRP A CA 1
ATOM 559 C C . TRP A 1 69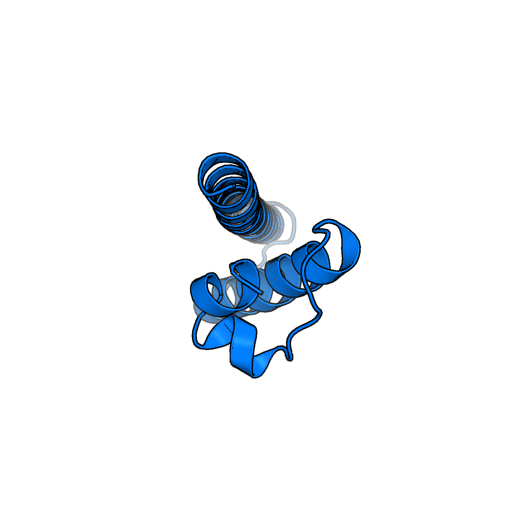 ? -0.005 -7.766 -5.100 1.00 96.62 69 TRP A C 1
ATOM 561 O O . TRP A 1 69 ? 0.935 -7.632 -4.321 1.00 96.62 69 TRP A O 1
ATOM 571 N N . THR A 1 70 ? -1.157 -8.327 -4.726 1.00 97.12 70 THR A N 1
ATOM 572 C CA . THR A 1 70 ? -1.352 -8.884 -3.382 1.00 97.12 70 THR A CA 1
ATOM 573 C C . THR A 1 70 ? -0.616 -10.196 -3.157 1.00 97.12 70 THR A C 1
ATOM 575 O O . THR A 1 70 ? -0.335 -10.521 -2.006 1.00 97.12 70 THR A O 1
ATOM 578 N N . TRP A 1 71 ? -0.342 -10.943 -4.228 1.00 96.88 71 TRP A N 1
ATOM 579 C CA . TRP A 1 71 ? 0.390 -12.202 -4.174 1.00 96.88 71 TRP A CA 1
ATOM 580 C C . TRP A 1 71 ? 1.894 -11.956 -4.054 1.00 96.88 71 TRP A C 1
ATOM 582 O O . TRP A 1 71 ? 2.508 -12.394 -3.086 1.00 96.88 71 TRP A O 1
ATOM 592 N N . ASP A 1 72 ? 2.463 -11.210 -5.005 1.00 95.75 72 ASP A N 1
ATOM 593 C CA . ASP A 1 72 ? 3.868 -10.812 -4.996 1.00 95.75 72 ASP A CA 1
ATOM 594 C C . ASP A 1 72 ? 4.058 -9.430 -5.663 1.00 95.75 72 ASP A C 1
ATOM 596 O O . ASP A 1 72 ? 4.149 -9.304 -6.894 1.00 95.75 72 ASP A O 1
ATOM 600 N N . PRO A 1 73 ? 4.146 -8.348 -4.870 1.00 94.50 73 PRO A N 1
ATOM 601 C CA . PRO A 1 73 ? 4.409 -7.020 -5.409 1.00 94.50 73 PRO A CA 1
ATOM 602 C C . PRO A 1 73 ? 5.851 -6.877 -5.920 1.00 94.50 73 PRO A C 1
ATOM 604 O O . PRO A 1 73 ? 6.114 -6.017 -6.761 1.00 94.50 73 PRO A O 1
ATOM 607 N N . GLY A 1 74 ? 6.793 -7.698 -5.446 1.00 93.75 74 GLY A N 1
ATOM 608 C CA . GLY A 1 74 ? 8.178 -7.704 -5.904 1.00 93.75 74 GLY A CA 1
ATOM 609 C C . GLY A 1 74 ? 8.281 -8.105 -7.371 1.00 93.75 74 GLY A C 1
ATOM 610 O O . GLY A 1 74 ? 8.928 -7.398 -8.147 1.00 93.75 74 GLY A O 1
ATOM 611 N N . ASP A 1 75 ? 7.581 -9.167 -7.763 1.00 93.50 75 ASP A N 1
ATOM 612 C CA . ASP A 1 75 ? 7.479 -9.601 -9.160 1.00 93.50 75 ASP A CA 1
ATOM 613 C C . ASP A 1 75 ? 6.823 -8.530 -10.039 1.00 93.50 75 ASP A C 1
ATOM 615 O O . ASP A 1 75 ? 7.308 -8.214 -11.129 1.00 93.50 75 ASP A O 1
ATOM 619 N N . CYS A 1 76 ? 5.767 -7.884 -9.541 1.00 93.69 76 CYS A N 1
ATOM 620 C CA . CYS A 1 76 ? 5.099 -6.794 -10.251 1.00 93.69 76 CYS A CA 1
ATOM 621 C C . CYS A 1 76 ? 6.027 -5.588 -10.487 1.00 93.69 76 CYS A C 1
ATOM 623 O O . CYS A 1 76 ? 6.021 -4.988 -11.563 1.00 93.69 76 CYS A O 1
ATOM 625 N N . LEU A 1 77 ? 6.851 -5.228 -9.499 1.00 92.62 77 LEU A N 1
ATOM 626 C CA . LEU A 1 77 ? 7.794 -4.105 -9.582 1.00 92.62 77 LEU A CA 1
ATOM 627 C C . LEU A 1 77 ? 8.974 -4.366 -10.530 1.00 92.62 77 LEU A C 1
ATOM 629 O O . LEU A 1 77 ? 9.596 -3.409 -11.009 1.00 92.62 77 LEU A O 1
ATOM 633 N N . GLN A 1 78 ? 9.288 -5.637 -10.782 1.00 90.00 78 GLN A N 1
ATOM 634 C CA . GLN A 1 78 ? 10.355 -6.059 -11.687 1.00 90.00 78 GLN A CA 1
ATOM 635 C C . GLN A 1 78 ? 9.952 -6.022 -13.170 1.00 90.00 78 GLN A C 1
ATOM 637 O O . GLN A 1 78 ? 10.850 -6.027 -14.019 1.00 90.00 78 GLN A O 1
ATOM 642 N N . ARG A 1 79 ? 8.647 -5.929 -13.474 1.00 84.50 79 ARG A N 1
ATOM 643 C CA . ARG A 1 79 ? 8.114 -5.765 -14.838 1.00 84.50 79 ARG A CA 1
ATOM 644 C C . ARG A 1 79 ? 8.535 -4.437 -15.486 1.00 84.50 79 ARG A C 1
ATOM 646 O O . ARG A 1 79 ? 8.535 -3.362 -14.822 1.00 84.50 79 ARG A O 1
#

Radius of gyration: 14.32 Å; Cα contacts (8 Å, |Δi|>4): 53; chains: 1; bounding box: 36×24×35 Å

Solvent-accessible surface area (backbone atoms only — not comparable to full-atom values): 4454 Å² total; per-residue (Å²): 123,65,69,64,54,53,53,50,37,51,53,49,54,51,45,41,51,51,29,43,55,49,41,52,51,50,52,52,47,41,29,73,77,66,74,40,86,81,57,72,66,58,46,52,53,48,25,51,53,48,27,50,54,45,42,66,76,72,40,100,43,56,83,71,56,69,69,51,46,71,72,43,48,67,65,43,47,72,76

Secondary structure (DSSP, 8-state):
-HHHHHHHHHHHHHHHHHHHHHHHHHHHHHHHHS-----HHHHHHHHHHHHHHHHHHHS-PPP--HHHHHH-HHHHHH-